Protein AF-A0A484AM15-F1 (afdb_monomer)

Solvent-accessible surface area (backbone atoms only — not comparable to full-atom values): 4206 Å² total; per-residue (Å²): 117,72,63,59,57,56,50,41,57,48,17,64,73,63,73,29,24,31,17,22,59,29,92,50,68,68,42,48,77,69,64,62,35,69,92,62,71,47,97,49,42,55,67,46,74,82,35,68,99,66,70,82,84,48,68,48,63,66,64,52,100,51,86,75,32,48,47,76,129

Mean predicted aligned error: 3.09 Å

Sequence (69 aa):
HGRSVTYYVEAVTQDNFGSMKCDDYEAAVDKKCGNTYSSVRMGADSNADKAEGIFYVPVNSESPYGNIN

Organism: Drosophila navojoa (NCBI:txid7232)

Structure (mmCIF, N/CA/C/O backbone):
data_AF-A0A484AM15-F1
#
_entry.id   AF-A0A484AM15-F1
#
loop_
_atom_site.group_PDB
_atom_site.id
_atom_site.type_symbol
_atom_site.label_atom_id
_atom_site.label_alt_id
_atom_site.label_comp_id
_atom_site.label_asym_id
_atom_site.label_entity_id
_atom_site.label_seq_id
_atom_site.pdbx_PDB_ins_code
_atom_site.Cartn_x
_atom_site.Cartn_y
_atom_site.Cartn_z
_atom_site.occupancy
_atom_site.B_iso_or_equiv
_atom_site.auth_seq_id
_atom_site.auth_comp_id
_atom_site.auth_asym_id
_atom_site.auth_atom_id
_atom_site.pdbx_PDB_model_num
ATOM 1 N N . HIS A 1 1 ? -15.812 2.887 -5.578 1.00 88.19 1 HIS A N 1
ATOM 2 C CA . HIS A 1 1 ? -15.244 4.237 -5.390 1.00 88.19 1 HIS A CA 1
ATOM 3 C C . HIS A 1 1 ? -15.004 4.555 -3.910 1.00 88.19 1 HIS A C 1
ATOM 5 O O . HIS A 1 1 ? -13.851 4.663 -3.548 1.00 88.19 1 HIS A O 1
ATOM 11 N N . GLY A 1 2 ? -16.014 4.575 -3.023 1.00 96.50 2 GLY A N 1
ATOM 12 C CA . GLY A 1 2 ? -15.818 4.946 -1.601 1.00 96.50 2 GLY A CA 1
ATOM 13 C C . GLY A 1 2 ? -14.778 4.135 -0.802 1.00 96.50 2 GLY A C 1
ATOM 14 O O . GLY A 1 2 ? -14.161 4.670 0.112 1.00 96.50 2 GLY A O 1
ATOM 15 N N . ARG A 1 3 ? -14.515 2.880 -1.196 1.00 94.12 3 ARG A N 1
ATOM 16 C CA . ARG A 1 3 ? -13.476 2.022 -0.596 1.00 94.12 3 ARG A CA 1
ATOM 17 C C . ARG A 1 3 ? -12.078 2.654 -0.592 1.00 94.12 3 ARG A C 1
ATOM 19 O O . ARG A 1 3 ? -11.349 2.426 0.362 1.00 94.12 3 ARG A O 1
ATOM 26 N N . SER A 1 4 ? -11.712 3.458 -1.596 1.00 95.38 4 SER A N 1
ATOM 27 C CA . SER A 1 4 ? -10.391 4.104 -1.626 1.00 95.38 4 SER A CA 1
ATOM 28 C C . SER A 1 4 ? -10.205 5.083 -0.468 1.00 95.38 4 SER A C 1
ATOM 30 O O . SER A 1 4 ? -9.141 5.104 0.139 1.00 95.38 4 SER A O 1
ATOM 32 N N . VAL A 1 5 ? -11.251 5.838 -0.116 1.00 96.44 5 VAL A N 1
ATOM 33 C CA . VAL A 1 5 ? -11.232 6.756 1.032 1.00 96.44 5 VAL A CA 1
ATOM 34 C C . VAL A 1 5 ? -11.138 5.967 2.333 1.00 96.44 5 VAL A C 1
ATOM 36 O O . VAL A 1 5 ? -10.303 6.283 3.172 1.00 96.44 5 VAL A O 1
ATOM 39 N N . THR A 1 6 ? -11.944 4.911 2.486 1.00 97.06 6 THR A N 1
ATOM 40 C CA . THR A 1 6 ? -11.902 4.045 3.675 1.00 97.06 6 THR A CA 1
ATOM 41 C C . THR A 1 6 ? -10.510 3.451 3.895 1.00 97.06 6 THR A C 1
ATOM 43 O O . THR A 1 6 ? -9.991 3.534 5.004 1.00 97.06 6 THR A O 1
ATOM 46 N N . TYR A 1 7 ? -9.890 2.899 2.849 1.00 97.56 7 TYR A N 1
ATOM 47 C CA . TYR A 1 7 ? -8.542 2.337 2.943 1.00 97.56 7 TYR A CA 1
ATOM 48 C C . TYR A 1 7 ? -7.492 3.403 3.218 1.00 97.56 7 TYR A C 1
ATOM 50 O O . TYR A 1 7 ? -6.631 3.180 4.054 1.00 97.56 7 TYR A O 1
ATOM 58 N N . TYR A 1 8 ? -7.579 4.572 2.580 1.00 96.12 8 TYR A N 1
ATOM 59 C CA . TYR A 1 8 ? -6.616 5.645 2.812 1.00 96.12 8 TYR A CA 1
ATOM 60 C C . TYR A 1 8 ? -6.661 6.161 4.258 1.00 96.12 8 TYR A C 1
ATOM 62 O O . TYR A 1 8 ? -5.618 6.325 4.883 1.00 96.12 8 TYR A O 1
ATOM 70 N N . VAL A 1 9 ? -7.860 6.366 4.817 1.00 96.38 9 VAL A N 1
ATOM 71 C CA . VAL A 1 9 ? -8.027 6.776 6.224 1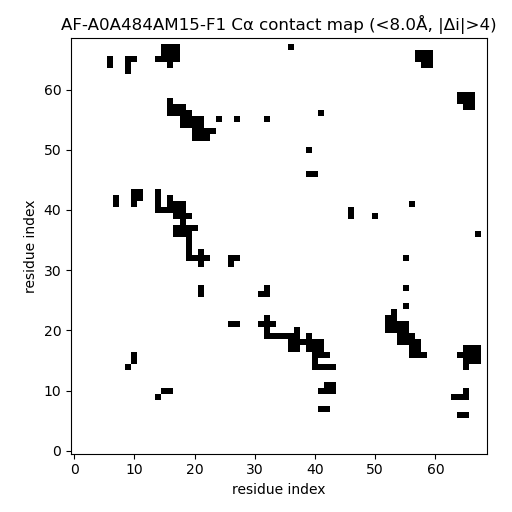.00 96.38 9 VAL A CA 1
ATOM 72 C C . VAL A 1 9 ? -7.423 5.740 7.170 1.00 96.38 9 VAL A C 1
ATOM 74 O O . VAL A 1 9 ? -6.707 6.098 8.105 1.00 96.38 9 VAL A O 1
ATOM 77 N N . GLU A 1 10 ? -7.688 4.456 6.926 1.00 97.19 10 GLU A N 1
ATOM 78 C CA . GLU A 1 10 ? -7.141 3.384 7.753 1.00 97.19 10 GLU A CA 1
ATOM 79 C C . GLU A 1 10 ? -5.615 3.284 7.617 1.00 97.19 10 GLU A C 1
ATOM 81 O O . GLU A 1 10 ? -4.921 3.204 8.627 1.00 97.19 10 GLU A O 1
ATOM 86 N N . ALA A 1 11 ? -5.094 3.377 6.393 1.00 96.06 11 ALA A N 1
ATOM 87 C CA . ALA A 1 11 ? -3.671 3.311 6.096 1.00 96.06 11 ALA A CA 1
ATOM 88 C C . ALA A 1 11 ? -2.873 4.429 6.773 1.00 96.06 11 ALA A C 1
ATOM 90 O O . ALA A 1 11 ? -1.847 4.153 7.383 1.00 96.06 11 ALA A O 1
ATOM 91 N N . VAL A 1 12 ? -3.371 5.669 6.748 1.00 94.06 12 VAL A N 1
ATOM 92 C CA . VAL A 1 12 ? -2.733 6.796 7.452 1.00 94.06 12 VAL A CA 1
ATOM 93 C C . VAL A 1 12 ? -2.783 6.614 8.974 1.00 94.06 12 VAL A C 1
ATOM 95 O O . VAL A 1 12 ? -1.890 7.072 9.679 1.00 94.06 12 VAL A O 1
ATOM 98 N N . THR A 1 13 ? -3.815 5.945 9.494 1.00 94.62 13 THR A N 1
ATOM 99 C CA . THR A 1 13 ? -3.996 5.756 10.943 1.00 94.62 13 THR A CA 1
ATOM 100 C C . THR A 1 13 ? -3.174 4.589 11.493 1.00 94.62 13 THR A C 1
ATOM 102 O O . THR A 1 13 ? -2.726 4.649 12.636 1.00 94.62 13 THR A O 1
ATOM 105 N N . GLN A 1 14 ? -3.011 3.514 10.718 1.00 94.94 14 GLN A N 1
ATOM 106 C CA . GLN A 1 14 ? -2.462 2.241 11.203 1.00 94.94 14 GLN A CA 1
ATOM 107 C C . GLN A 1 14 ? -1.163 1.805 10.514 1.00 94.94 14 GLN A C 1
ATOM 109 O O . GLN A 1 14 ? -0.513 0.896 11.021 1.00 94.94 14 GLN A O 1
ATOM 114 N N . ASP A 1 15 ? -0.799 2.400 9.373 1.00 93.94 15 ASP A N 1
ATOM 115 C CA . ASP A 1 15 ? 0.389 2.057 8.569 1.00 93.94 15 ASP A CA 1
ATOM 116 C C . ASP A 1 15 ? 0.554 0.541 8.311 1.00 93.94 15 ASP A C 1
ATOM 118 O O . ASP A 1 15 ? 1.645 -0.029 8.295 1.00 93.94 15 ASP A O 1
ATOM 122 N N . ASN A 1 16 ? -0.573 -0.154 8.134 1.00 94.62 16 ASN A N 1
ATOM 123 C CA . ASN A 1 16 ? -0.635 -1.616 8.094 1.00 94.62 16 ASN A CA 1
ATOM 124 C C . ASN A 1 16 ? -1.034 -2.182 6.720 1.00 94.62 16 ASN A C 1
ATOM 126 O O . ASN A 1 16 ? -1.345 -3.363 6.603 1.00 94.62 16 ASN A O 1
ATOM 130 N N . PHE A 1 17 ? -1.014 -1.383 5.654 1.00 96.81 17 PHE A N 1
ATOM 131 C CA . PHE A 1 17 ? -1.317 -1.868 4.305 1.00 96.81 17 PHE A CA 1
ATOM 132 C C . PHE A 1 17 ? -0.034 -2.300 3.595 1.00 96.81 17 PHE A C 1
ATOM 134 O O . PHE A 1 17 ? 0.598 -1.522 2.872 1.00 96.81 17 PHE A O 1
ATOM 141 N N . GLY A 1 18 ? 0.370 -3.554 3.819 1.00 94.81 18 GLY A N 1
ATOM 142 C CA . GLY A 1 18 ? 1.494 -4.160 3.114 1.00 94.81 18 GLY A CA 1
ATOM 143 C C . GLY A 1 18 ? 1.256 -4.296 1.621 1.00 94.81 18 GLY A C 1
ATOM 144 O O . GLY A 1 18 ? 0.144 -4.552 1.176 1.00 94.81 18 GLY A O 1
ATOM 145 N N . SER A 1 19 ? 2.317 -4.110 0.841 1.00 94.62 19 SER A N 1
ATOM 146 C CA . SER A 1 19 ? 2.240 -4.191 -0.611 1.00 94.62 19 SER A CA 1
ATOM 147 C C . SER A 1 19 ? 3.336 -5.075 -1.186 1.00 94.62 19 SER A C 1
ATOM 149 O O . SER A 1 19 ? 4.427 -5.175 -0.624 1.00 94.62 19 SER A O 1
ATOM 151 N N . MET A 1 20 ? 3.056 -5.706 -2.318 1.00 94.56 20 MET A N 1
ATOM 152 C CA . MET A 1 20 ? 4.015 -6.460 -3.120 1.00 94.56 20 MET A CA 1
ATOM 153 C C . MET A 1 20 ? 4.167 -5.766 -4.465 1.00 94.56 20 M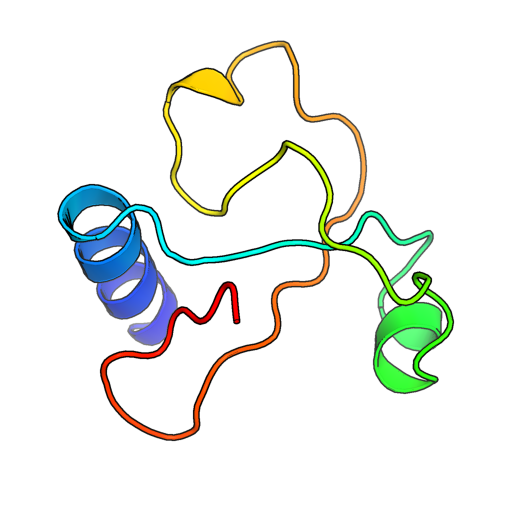ET A C 1
ATOM 155 O O . MET A 1 20 ? 3.164 -5.439 -5.100 1.00 94.56 20 MET A O 1
ATOM 159 N N . LYS A 1 21 ? 5.407 -5.541 -4.907 1.00 94.31 21 LYS A N 1
ATOM 160 C CA . LYS A 1 21 ? 5.644 -5.041 -6.263 1.00 94.31 21 LYS A CA 1
ATOM 161 C C . LYS A 1 21 ? 5.265 -6.138 -7.255 1.00 94.31 21 LYS A C 1
ATOM 163 O O . LYS A 1 21 ? 5.619 -7.295 -7.048 1.00 94.31 21 LYS A O 1
ATOM 168 N N . CYS A 1 22 ? 4.541 -5.774 -8.300 1.00 95.38 22 CYS A N 1
ATOM 169 C CA . CYS A 1 22 ? 4.097 -6.701 -9.328 1.00 95.38 22 CYS A CA 1
ATOM 170 C C . CYS A 1 22 ? 4.266 -6.092 -10.716 1.00 95.38 22 CYS A C 1
ATOM 172 O O . CYS A 1 22 ? 4.310 -4.868 -10.852 1.00 95.38 22 CYS A O 1
ATOM 174 N N . ASP A 1 23 ? 4.341 -6.951 -11.728 1.00 94.31 23 ASP A N 1
ATOM 175 C CA . ASP A 1 23 ? 4.475 -6.519 -13.120 1.00 94.31 23 ASP A CA 1
ATOM 176 C C . ASP A 1 23 ? 3.151 -5.954 -13.653 1.00 94.31 23 ASP A C 1
ATOM 178 O O . ASP A 1 23 ? 3.133 -4.890 -14.268 1.00 94.31 23 ASP A O 1
ATOM 182 N N . ASP A 1 24 ? 2.038 -6.633 -13.362 1.00 94.19 24 ASP A N 1
ATOM 183 C CA . ASP A 1 24 ? 0.689 -6.263 -13.787 1.00 94.19 24 ASP A CA 1
ATOM 184 C C . ASP A 1 24 ? -0.394 -6.851 -12.854 1.00 94.19 24 ASP A C 1
ATOM 186 O O . ASP A 1 24 ? -0.108 -7.442 -11.805 1.00 94.19 24 ASP A O 1
ATOM 190 N N . TYR A 1 25 ? -1.664 -6.618 -13.197 1.00 90.00 25 TYR A N 1
ATOM 191 C CA . TYR A 1 25 ? -2.808 -7.083 -12.412 1.00 90.00 25 TYR A CA 1
ATOM 192 C C . TYR A 1 25 ? -3.020 -8.595 -12.548 1.00 90.00 25 TYR A C 1
ATOM 194 O O . TYR A 1 25 ? -3.332 -9.272 -11.568 1.00 90.00 25 TYR A O 1
ATOM 202 N N . GLU A 1 26 ? -2.827 -9.133 -13.743 1.00 94.69 26 GLU A N 1
ATOM 203 C CA . GLU A 1 26 ? -2.983 -10.540 -14.080 1.00 94.69 26 GLU A CA 1
ATOM 204 C C . GLU A 1 26 ? -2.004 -11.401 -13.271 1.00 94.69 26 GLU A C 1
ATOM 206 O O . GLU A 1 26 ? -2.411 -12.381 -12.644 1.00 94.69 26 GLU A O 1
ATOM 211 N N . ALA A 1 27 ? -0.741 -10.984 -13.168 1.00 93.56 27 ALA A N 1
ATOM 212 C CA . ALA A 1 27 ? 0.265 -11.588 -12.304 1.00 93.56 27 ALA A CA 1
ATOM 213 C C . ALA A 1 27 ? -0.138 -11.524 -10.824 1.00 93.56 27 ALA A C 1
ATOM 215 O O . ALA A 1 27 ? 0.115 -12.473 -10.077 1.00 93.56 27 ALA A O 1
ATOM 216 N N . ALA A 1 28 ? -0.798 -10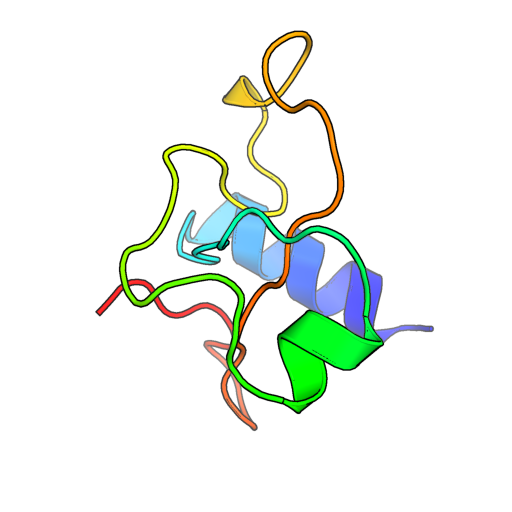.449 -10.387 1.00 90.88 28 ALA A N 1
ATOM 217 C CA . ALA A 1 28 ? -1.299 -10.336 -9.021 1.00 90.88 28 ALA A CA 1
ATOM 218 C C . ALA A 1 28 ? -2.445 -11.302 -8.721 1.00 90.88 28 ALA A C 1
ATOM 220 O O . ALA A 1 28 ? -2.420 -11.978 -7.688 1.00 90.88 28 ALA A O 1
ATOM 221 N N . VAL A 1 29 ? -3.403 -11.430 -9.638 1.00 90.56 29 VAL A N 1
ATOM 222 C CA . VAL A 1 29 ? -4.496 -12.408 -9.540 1.00 90.56 29 VAL A CA 1
ATOM 223 C C . VAL A 1 29 ? -3.947 -13.838 -9.530 1.00 90.56 29 VAL A C 1
ATOM 225 O O . VAL A 1 29 ? -4.374 -14.655 -8.711 1.00 90.56 29 VAL A O 1
ATOM 228 N N . ASP A 1 30 ? -2.933 -14.110 -10.353 1.00 94.06 30 ASP A N 1
ATOM 229 C CA . ASP A 1 30 ? -2.227 -15.394 -10.426 1.00 94.06 30 ASP A CA 1
ATOM 230 C C . ASP A 1 30 ? -1.264 -15.651 -9.249 1.00 94.06 30 ASP A C 1
ATOM 232 O O . ASP A 1 30 ? -0.625 -16.706 -9.199 1.00 94.06 30 ASP A O 1
ATOM 236 N N . LYS A 1 31 ? -1.145 -14.718 -8.292 1.00 89.56 31 LYS A N 1
ATOM 237 C CA . LYS A 1 31 ? -0.243 -14.796 -7.125 1.00 89.56 31 LYS A CA 1
ATOM 238 C C . LYS A 1 31 ? 1.243 -14.926 -7.498 1.00 89.56 31 LYS A C 1
ATOM 240 O O . LYS A 1 31 ? 1.995 -15.656 -6.852 1.00 89.56 31 LYS A O 1
ATOM 245 N N . LYS A 1 32 ? 1.676 -14.197 -8.528 1.00 93.38 32 LYS A N 1
ATOM 246 C CA . LYS A 1 32 ? 3.052 -14.190 -9.058 1.00 93.38 32 LYS A CA 1
ATOM 247 C C . LYS A 1 32 ? 3.903 -12.992 -8.605 1.00 93.38 32 LYS A C 1
ATOM 249 O O . LYS A 1 32 ? 5.069 -12.931 -8.966 1.00 93.38 32 LYS A O 1
ATOM 254 N N . CYS A 1 33 ? 3.385 -12.089 -7.766 1.00 90.44 33 CYS A N 1
ATOM 255 C CA . CYS A 1 33 ? 4.114 -10.902 -7.271 1.00 90.44 33 CYS A CA 1
ATOM 256 C C . CYS A 1 33 ? 5.179 -11.190 -6.188 1.00 90.44 33 CYS A C 1
ATOM 258 O O . CYS A 1 33 ? 5.681 -10.268 -5.546 1.00 90.44 33 CYS A O 1
ATOM 260 N N . GLY A 1 34 ? 5.485 -12.463 -5.924 1.00 85.75 34 GLY A N 1
ATOM 261 C CA . GLY A 1 34 ? 6.285 -12.888 -4.776 1.00 85.75 34 GLY A CA 1
ATOM 262 C C . GLY A 1 34 ? 5.462 -13.070 -3.496 1.00 85.75 34 GLY A C 1
ATOM 263 O O . GLY A 1 34 ? 4.235 -13.013 -3.496 1.00 85.75 34 GLY A O 1
ATOM 264 N N . ASN A 1 35 ? 6.160 -13.368 -2.404 1.00 84.00 35 ASN A N 1
ATOM 265 C CA . ASN A 1 35 ? 5.601 -13.830 -1.128 1.00 84.00 35 ASN A CA 1
ATOM 266 C C . ASN A 1 35 ? 6.115 -13.033 0.086 1.00 84.00 35 ASN A C 1
ATOM 268 O O . ASN A 1 35 ? 5.875 -13.416 1.228 1.00 84.00 35 ASN A O 1
ATOM 272 N N . THR A 1 36 ? 6.797 -11.914 -0.154 1.00 88.25 36 THR A N 1
ATOM 273 C CA . THR A 1 36 ? 7.276 -10.989 0.880 1.00 88.25 36 THR A CA 1
ATOM 274 C C . THR A 1 36 ? 6.778 -9.583 0.595 1.00 88.25 36 THR A C 1
ATOM 276 O O . THR A 1 36 ? 6.855 -9.121 -0.544 1.00 88.25 36 THR A O 1
ATOM 279 N N . TYR A 1 37 ? 6.330 -8.875 1.630 1.00 91.69 37 TYR A N 1
ATOM 280 C CA . TYR A 1 37 ? 5.994 -7.462 1.498 1.00 91.69 37 TYR A CA 1
ATOM 281 C C . TYR A 1 37 ? 7.225 -6.617 1.152 1.00 91.69 37 TYR A C 1
ATOM 283 O O . TYR A 1 37 ? 8.325 -6.841 1.655 1.00 91.69 37 TYR A O 1
ATOM 291 N N . SER A 1 38 ? 7.012 -5.625 0.293 1.00 92.19 38 SER A N 1
ATOM 292 C CA . SER A 1 38 ? 7.978 -4.578 -0.015 1.00 92.19 38 SER A CA 1
ATOM 293 C C . SER A 1 38 ? 8.055 -3.542 1.114 1.00 92.19 38 SER A C 1
ATOM 295 O O . SER A 1 38 ? 7.243 -3.538 2.041 1.00 92.19 38 SER A O 1
ATOM 297 N N . SER A 1 39 ? 9.014 -2.619 1.014 1.00 91.31 39 SER A N 1
ATOM 298 C CA . SER A 1 39 ? 9.101 -1.454 1.902 1.00 91.31 39 SER A CA 1
ATOM 299 C C . SER A 1 39 ? 8.064 -0.363 1.598 1.00 91.31 39 SER A C 1
ATOM 301 O O . SER A 1 39 ? 7.995 0.613 2.335 1.00 91.31 39 SER A O 1
ATOM 303 N N . VAL A 1 40 ? 7.286 -0.496 0.518 1.00 94.69 40 VAL A N 1
ATOM 304 C CA . VAL A 1 40 ? 6.219 0.442 0.139 1.00 94.69 40 VAL A CA 1
ATOM 305 C C . VAL A 1 40 ? 4.928 0.031 0.848 1.00 94.69 40 VAL A C 1
ATOM 307 O O . VAL A 1 40 ? 4.514 -1.131 0.788 1.00 94.69 40 VAL A O 1
ATOM 310 N N . ARG A 1 41 ? 4.262 0.980 1.506 1.00 95.25 41 ARG A N 1
ATOM 311 C CA . ARG A 1 41 ? 2.965 0.772 2.177 1.00 95.25 41 ARG A CA 1
ATOM 312 C C . ARG A 1 41 ? 1.906 1.635 1.514 1.00 95.25 41 ARG A C 1
ATOM 314 O O . ARG A 1 41 ? 2.183 2.788 1.202 1.00 95.25 41 ARG A O 1
ATOM 321 N N . MET A 1 42 ? 0.698 1.125 1.277 1.00 95.56 42 MET A N 1
ATOM 322 C CA . MET A 1 42 ? -0.363 1.972 0.707 1.00 95.56 42 MET A CA 1
ATOM 323 C C . MET A 1 42 ? -0.590 3.182 1.619 1.00 95.56 42 MET A C 1
ATOM 325 O O . MET A 1 42 ? -0.699 3.015 2.824 1.00 95.56 42 MET A O 1
ATOM 329 N N . GLY A 1 43 ? -0.649 4.390 1.057 1.00 93.00 43 GLY A N 1
ATOM 330 C CA . GLY A 1 43 ? -0.942 5.608 1.822 1.00 93.00 43 GLY A CA 1
ATOM 331 C C . GLY A 1 43 ? 0.206 6.173 2.670 1.00 93.00 43 GLY A C 1
ATOM 332 O O . GLY A 1 43 ? 0.018 7.242 3.243 1.00 93.00 43 GLY A O 1
ATOM 333 N N . ALA A 1 44 ? 1.379 5.530 2.721 1.00 93.12 44 ALA A N 1
ATOM 334 C CA . ALA A 1 44 ? 2.530 6.075 3.442 1.00 93.12 44 ALA A CA 1
ATOM 335 C C . ALA A 1 44 ? 3.144 7.286 2.719 1.00 93.12 44 ALA A C 1
ATOM 337 O O . ALA A 1 44 ? 3.391 7.257 1.510 1.00 93.12 44 ALA A O 1
ATOM 338 N N . ASP A 1 45 ? 3.444 8.335 3.481 1.00 90.31 45 ASP A N 1
ATOM 339 C CA . ASP A 1 45 ? 4.121 9.552 3.021 1.00 90.31 45 ASP A CA 1
ATOM 340 C C . ASP A 1 45 ? 5.552 9.271 2.538 1.00 90.31 45 ASP A C 1
ATOM 342 O O . ASP A 1 45 ? 6.018 9.843 1.553 1.00 90.31 45 ASP A O 1
ATOM 346 N N . SER A 1 46 ? 6.218 8.308 3.177 1.00 89.94 46 SER A N 1
ATOM 347 C CA . SER A 1 46 ? 7.571 7.859 2.850 1.00 89.94 46 SER A CA 1
ATOM 348 C C . SER A 1 46 ? 7.726 7.288 1.436 1.00 89.94 46 SER A C 1
ATOM 350 O O . SER A 1 46 ? 8.862 7.153 0.973 1.00 89.94 46 SER A O 1
ATOM 352 N N . ASN A 1 47 ? 6.617 6.987 0.753 1.00 91.44 47 ASN A N 1
ATOM 353 C CA . ASN A 1 47 ? 6.596 6.541 -0.638 1.00 91.44 47 ASN A CA 1
ATOM 354 C C . ASN A 1 47 ? 6.962 7.642 -1.633 1.00 91.44 47 ASN A C 1
ATOM 356 O O . ASN A 1 47 ? 7.349 7.310 -2.757 1.00 91.44 47 ASN A O 1
ATOM 360 N N . ALA A 1 48 ? 6.793 8.917 -1.260 1.00 89.12 48 ALA A N 1
ATOM 361 C CA . ALA A 1 48 ? 7.095 10.045 -2.131 1.00 89.12 48 ALA A CA 1
ATOM 362 C C . ALA A 1 48 ? 8.520 9.903 -2.687 1.00 89.12 48 ALA A C 1
ATOM 364 O O . ALA A 1 48 ? 9.469 9.684 -1.933 1.00 89.12 48 ALA A O 1
ATOM 365 N N . ASP A 1 49 ? 8.633 9.938 -4.016 1.00 86.38 49 ASP A N 1
ATOM 366 C CA . ASP A 1 49 ? 9.882 9.793 -4.778 1.00 86.38 49 ASP A CA 1
ATOM 367 C C . ASP A 1 49 ? 10.625 8.448 -4.614 1.00 86.38 49 ASP A C 1
ATOM 369 O O . ASP A 1 49 ? 11.740 8.291 -5.113 1.00 86.38 49 ASP A O 1
ATOM 373 N N . LYS A 1 50 ? 10.022 7.454 -3.941 1.00 87.44 50 LYS A N 1
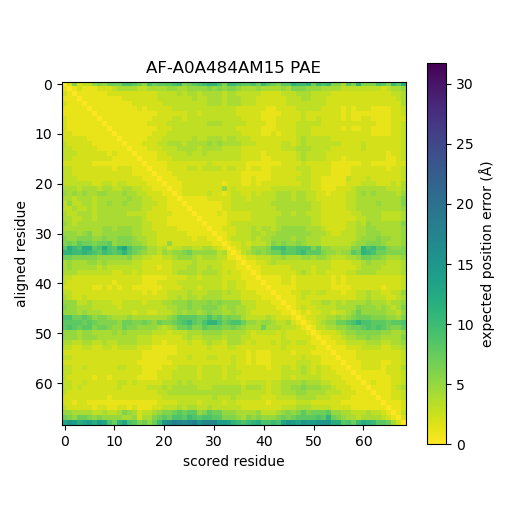ATOM 374 C CA . LYS A 1 50 ? 10.620 6.123 -3.693 1.00 87.44 50 LYS A CA 1
ATOM 375 C C . LYS A 1 50 ? 9.814 4.962 -4.265 1.00 87.44 50 LYS A C 1
ATOM 377 O O . LYS A 1 50 ? 10.385 3.913 -4.560 1.00 87.44 50 LYS A O 1
ATOM 382 N N . ALA A 1 51 ? 8.497 5.111 -4.384 1.00 91.81 51 ALA A N 1
ATOM 383 C CA . ALA A 1 51 ? 7.628 4.064 -4.904 1.00 91.81 51 ALA A CA 1
ATOM 384 C C . ALA A 1 51 ? 7.503 4.170 -6.431 1.00 91.81 51 ALA A C 1
ATOM 386 O O . ALA A 1 51 ? 6.832 5.061 -6.946 1.00 91.81 51 ALA A O 1
ATOM 387 N N . GLU A 1 52 ? 8.119 3.231 -7.153 1.00 92.50 52 GLU A N 1
ATOM 388 C CA . GLU A 1 52 ? 8.015 3.118 -8.612 1.00 92.50 52 GLU A CA 1
ATOM 389 C C . GLU A 1 52 ? 7.465 1.744 -9.020 1.00 92.50 52 GLU A C 1
ATOM 391 O O . GLU A 1 52 ? 8.001 0.699 -8.623 1.00 92.50 52 GLU A O 1
ATOM 396 N N . GLY A 1 53 ? 6.428 1.752 -9.861 1.00 92.00 53 GLY A N 1
ATOM 397 C CA . GLY A 1 53 ? 5.804 0.562 -10.443 1.00 92.00 53 GLY A CA 1
ATOM 398 C C . GLY A 1 53 ? 4.399 0.276 -9.911 1.00 92.00 53 GLY A C 1
ATOM 399 O O . GLY A 1 53 ? 3.760 1.128 -9.293 1.00 92.00 53 GLY A O 1
ATOM 400 N N . ILE A 1 54 ? 3.914 -0.937 -10.182 1.00 93.00 54 ILE A N 1
ATOM 401 C CA . ILE A 1 54 ? 2.599 -1.413 -9.749 1.00 93.00 54 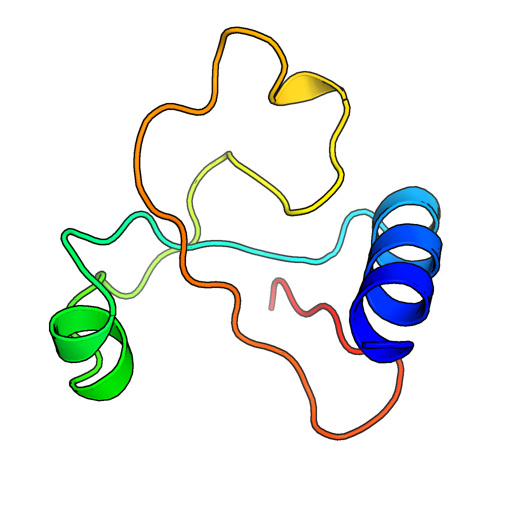ILE A CA 1
ATOM 402 C C . ILE A 1 54 ? 2.766 -2.201 -8.452 1.00 93.00 54 ILE A C 1
ATOM 404 O O . ILE A 1 54 ? 3.655 -3.043 -8.322 1.00 93.00 54 ILE A O 1
ATOM 408 N N . PHE A 1 55 ? 1.899 -1.922 -7.483 1.00 94.62 55 PHE A N 1
ATOM 409 C CA . PHE A 1 55 ? 1.897 -2.593 -6.192 1.00 94.62 55 PHE A CA 1
ATOM 410 C C . PHE A 1 55 ? 0.536 -3.226 -5.933 1.00 94.62 55 PHE A C 1
ATOM 412 O O . PHE A 1 55 ? -0.499 -2.563 -6.008 1.00 94.62 55 PHE A O 1
ATOM 419 N N . TYR A 1 56 ? 0.549 -4.511 -5.598 1.00 93.88 56 TYR A N 1
ATOM 420 C CA . TYR A 1 56 ? -0.624 -5.243 -5.156 1.00 93.88 56 TYR A CA 1
ATOM 421 C C . TYR A 1 56 ? -0.697 -5.241 -3.629 1.00 93.88 56 TYR A C 1
ATOM 423 O O . TYR A 1 56 ? 0.287 -5.533 -2.949 1.00 93.88 56 TYR A O 1
ATOM 431 N N . VAL A 1 57 ? -1.871 -4.913 -3.095 1.00 94.25 57 VAL A N 1
ATOM 432 C CA . VAL A 1 57 ? -2.113 -4.758 -1.658 1.00 94.25 57 VAL A CA 1
ATOM 433 C C . VAL A 1 57 ? -3.193 -5.754 -1.248 1.00 94.25 57 VAL A C 1
ATOM 435 O O . VAL A 1 57 ? -4.366 -5.528 -1.558 1.00 94.25 57 VAL A O 1
ATOM 438 N N . PRO A 1 58 ? -2.832 -6.874 -0.601 1.00 92.06 58 PRO A N 1
ATOM 439 C CA . PRO A 1 58 ? -3.825 -7.764 -0.023 1.00 92.06 58 PRO A CA 1
ATOM 440 C C . PRO A 1 58 ? -4.557 -7.047 1.117 1.00 92.06 58 PRO A C 1
ATOM 442 O O . PRO A 1 58 ? -3.942 -6.365 1.934 1.00 92.06 58 PRO A O 1
ATOM 445 N N . VAL A 1 59 ? -5.878 -7.208 1.164 1.00 94.81 59 VAL A N 1
ATOM 446 C CA . VAL A 1 59 ? -6.738 -6.628 2.201 1.00 94.81 59 VAL A CA 1
ATOM 447 C C . VAL A 1 59 ? -7.665 -7.687 2.783 1.00 94.81 59 VAL A C 1
ATOM 449 O O . VAL A 1 59 ? -8.067 -8.624 2.089 1.00 94.81 59 VAL A O 1
ATOM 452 N N . ASN A 1 60 ? -8.038 -7.522 4.048 1.00 95.88 60 ASN A N 1
ATOM 453 C CA . ASN A 1 60 ? -9.071 -8.327 4.691 1.00 95.88 60 ASN A CA 1
ATOM 454 C C . ASN A 1 60 ? -10.463 -7.983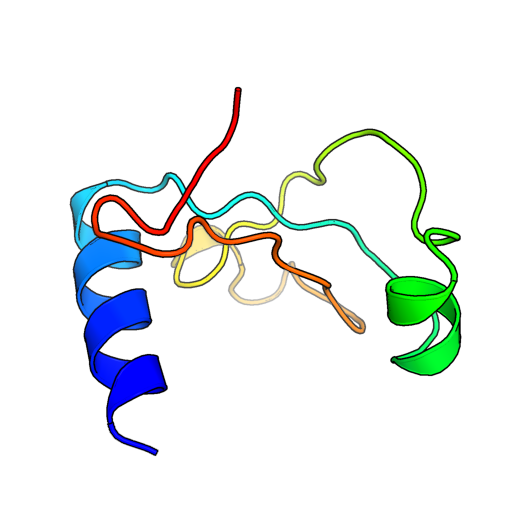 4.126 1.00 95.88 60 ASN A C 1
ATOM 456 O O . ASN A 1 60 ? -10.677 -6.935 3.510 1.00 95.88 60 ASN A O 1
ATOM 460 N N . SER A 1 61 ? -11.445 -8.858 4.355 1.00 95.25 61 SER A N 1
ATOM 461 C CA . SER A 1 61 ? -12.840 -8.603 3.964 1.00 95.25 61 SER A CA 1
ATOM 462 C C . SER A 1 61 ? -13.517 -7.522 4.818 1.00 95.25 61 SER A C 1
ATOM 464 O O . SER A 1 61 ? -14.477 -6.893 4.365 1.00 95.25 61 SER A O 1
ATOM 466 N N . GLU A 1 62 ? -13.001 -7.279 6.026 1.00 95.31 62 GLU A N 1
ATOM 467 C CA . GLU A 1 62 ? -13.535 -6.365 7.044 1.00 95.31 62 GLU A CA 1
ATOM 468 C C . GLU A 1 62 ? -12.404 -5.549 7.689 1.00 95.31 62 GLU A C 1
ATOM 470 O O . GLU A 1 62 ? -11.235 -5.900 7.544 1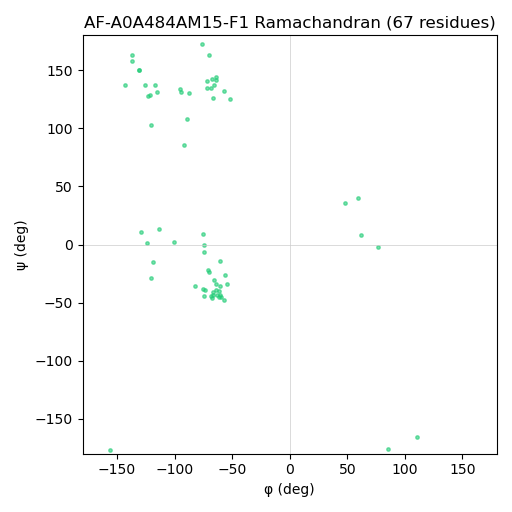.00 95.31 62 GLU A O 1
ATOM 475 N N . SER A 1 63 ? -12.746 -4.447 8.367 1.00 94.88 63 SER A N 1
ATOM 476 C CA . SER A 1 63 ? -11.755 -3.609 9.057 1.00 94.88 63 SER A CA 1
ATOM 477 C C . SER A 1 63 ? -11.213 -4.320 10.315 1.00 94.88 63 SER A C 1
ATOM 479 O O . SER A 1 63 ? -12.010 -4.929 11.031 1.00 94.88 63 SER A O 1
ATOM 481 N N . PRO A 1 64 ? -9.906 -4.228 10.632 1.00 95.56 64 PRO A N 1
ATOM 482 C CA . PRO A 1 64 ? -8.867 -3.558 9.853 1.00 95.56 64 PRO A CA 1
ATOM 483 C C . PRO A 1 64 ? -8.619 -4.278 8.524 1.00 95.56 64 PRO A C 1
ATOM 485 O O . PRO A 1 64 ? -8.388 -5.485 8.484 1.00 95.56 64 PRO A O 1
ATOM 488 N N . TYR A 1 65 ? -8.703 -3.525 7.432 1.00 97.38 65 TYR A N 1
ATOM 489 C CA . TYR A 1 65 ? -8.520 -4.011 6.074 1.00 97.38 65 TYR A CA 1
ATOM 490 C C . TYR A 1 65 ? -7.046 -4.245 5.764 1.00 97.38 65 TYR A C 1
ATOM 492 O O . TYR A 1 65 ? -6.729 -5.218 5.082 1.00 97.38 65 TYR A O 1
ATOM 500 N N . GLY A 1 66 ? -6.158 -3.377 6.248 1.00 95.62 66 GLY A N 1
ATOM 501 C CA . GLY A 1 66 ? -4.718 -3.551 6.120 1.00 95.62 66 GLY A CA 1
ATOM 502 C C . GLY A 1 66 ? -4.217 -4.743 6.934 1.00 95.62 66 GLY A C 1
ATOM 503 O O . GLY A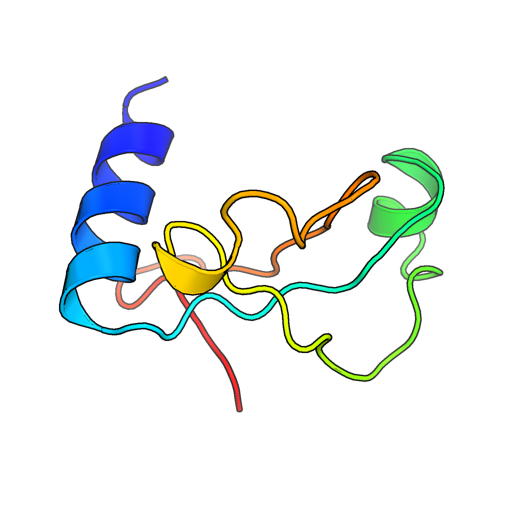 1 66 ? -4.690 -5.011 8.041 1.00 95.62 66 GLY A O 1
ATOM 504 N N . ASN A 1 67 ? -3.243 -5.467 6.383 1.00 90.31 67 ASN A N 1
ATOM 505 C CA . ASN A 1 67 ? -2.530 -6.522 7.089 1.00 90.31 67 ASN A CA 1
ATOM 506 C C . ASN A 1 67 ? -1.041 -6.547 6.690 1.00 90.31 67 ASN A C 1
ATOM 508 O O . ASN A 1 67 ? -0.700 -6.433 5.511 1.00 90.31 67 ASN A O 1
ATOM 512 N N . ILE A 1 68 ? -0.156 -6.711 7.678 1.00 85.00 68 ILE A N 1
ATOM 513 C CA . ILE A 1 68 ? 1.300 -6.864 7.493 1.00 85.00 68 ILE A CA 1
ATOM 514 C C . ILE A 1 68 ? 1.860 -8.148 8.118 1.00 85.00 68 ILE A C 1
ATOM 5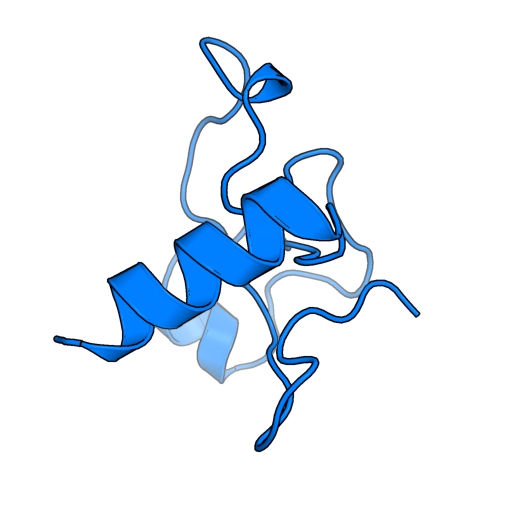16 O O . ILE A 1 68 ? 3.074 -8.346 8.060 1.00 85.00 68 ILE A O 1
ATOM 520 N N . ASN A 1 69 ? 0.993 -8.977 8.711 1.00 63.91 69 ASN A N 1
ATOM 521 C CA . ASN A 1 69 ? 1.334 -10.257 9.333 1.00 63.91 69 ASN A CA 1
ATOM 522 C C . ASN A 1 69 ? 1.348 -11.401 8.319 1.00 63.91 69 ASN A C 1
ATOM 524 O O . ASN A 1 69 ? 0.519 -11.373 7.378 1.00 63.91 69 ASN A O 1
#

pLDDT: mean 92.71, std 4.65, range [63.91, 97.56]

Foldseek 3Di:
DCVVVVLLVLCVVPVQFFKAADQDVVCVVVVNSDDATDPDGPNDPVCVVPDDHDIDTQFDPDPVGGHRD

InterPro domains:
  IPR029058 Alpha/Beta hydrolase fold [G3DSA:3.40.50.1820] (1-68)
  IPR029058 Alpha/Beta hydrolase fold [SSF53474] (1-66)

Secondary structure (DSSP, 8-state):
-THHHHHHHHHHHH---B-EEES-HHHHHTT-S-SS--S-BTT-GGGTTT--SEEE----SSSS-----

Radius of gyration: 11.74 Å; Cα contacts (8 Å, |Δi|>4): 103; chains: 1; bounding box: 26×25×25 Å

Nearest PDB structures (foldseek):
  1rp1-assembly1_A  TM=6.530E-01  e=6.014E-01  Canis lupus familiaris